Protein AF-A0A1V5IMR5-F1 (afdb_monomer_lite)

Secondary structure (DSSP, 8-state):
--TTSEEE-GGG-SSHHHHHTT-SS-EEEEETT------SSSSEEEGGG-SEEEEESS-----PPPPPPPHHHHHHHTT-

Sequence (80 aa):
MDKHGYFNFGPLSNFKKAVFDKAKIIVVEVVEDMPWCYGGFDECIHISDVNYIIENKTDKLITIPSPIATDTEKTIAGYI

pLDDT: mean 94.63, std 3.54, range [84.31, 98.62]

Structure (mmCIF, N/CA/C/O backbone):
data_AF-A0A1V5IMR5-F1
#
_entry.id   AF-A0A1V5IMR5-F1
#
loop_
_atom_site.group_PDB
_atom_site.id
_atom_site.type_symbol
_atom_site.label_atom_id
_atom_site.label_alt_id
_atom_site.label_comp_id
_atom_site.label_asym_id
_atom_site.label_entity_id
_atom_site.label_seq_id
_atom_site.pdbx_PDB_ins_code
_atom_site.Cartn_x
_atom_site.Cartn_y
_atom_site.Cartn_z
_atom_site.occupancy
_atom_site.B_iso_or_equiv
_atom_site.auth_seq_id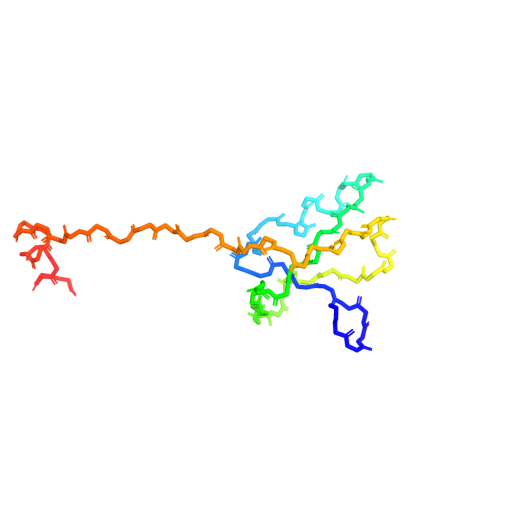
_atom_site.auth_comp_id
_atom_site.auth_asym_id
_atom_site.auth_atom_id
_atom_site.pdbx_PDB_model_num
ATOM 1 N N . MET A 1 1 ? 9.609 -4.173 -2.674 1.00 94.62 1 MET A N 1
ATOM 2 C CA . MET A 1 1 ? 9.341 -4.897 -3.934 1.00 94.62 1 MET A CA 1
ATOM 3 C C . MET A 1 1 ? 9.507 -6.377 -3.663 1.00 94.62 1 MET A C 1
ATOM 5 O O . MET A 1 1 ? 10.412 -6.725 -2.911 1.00 94.62 1 MET A O 1
ATOM 9 N N . ASP A 1 2 ? 8.651 -7.227 -4.214 1.00 94.69 2 ASP A N 1
ATOM 10 C CA . ASP A 1 2 ? 8.828 -8.673 -4.098 1.00 94.69 2 ASP A CA 1
ATOM 11 C C . ASP A 1 2 ? 9.878 -9.207 -5.093 1.00 94.69 2 ASP A C 1
ATOM 13 O O . ASP A 1 2 ? 10.454 -8.472 -5.900 1.00 94.69 2 ASP A O 1
ATOM 17 N N . LYS A 1 3 ? 10.123 -10.520 -5.052 1.00 97.38 3 LYS A N 1
ATOM 18 C CA . LYS A 1 3 ? 11.067 -11.197 -5.957 1.00 97.38 3 LYS A CA 1
ATOM 19 C C . LYS A 1 3 ? 10.633 -11.201 -7.433 1.00 97.38 3 LYS A C 1
ATOM 21 O O . LYS A 1 3 ? 11.423 -11.604 -8.281 1.00 97.38 3 LYS A O 1
ATOM 26 N N . HIS A 1 4 ? 9.391 -10.821 -7.728 1.00 96.94 4 HIS A N 1
ATOM 27 C CA . HIS A 1 4 ? 8.806 -10.803 -9.066 1.00 96.94 4 HIS A CA 1
ATOM 28 C C . HIS A 1 4 ? 8.737 -9.391 -9.660 1.00 96.94 4 HIS A C 1
ATOM 30 O O . HIS A 1 4 ? 8.248 -9.237 -10.773 1.00 96.94 4 HIS A O 1
ATOM 36 N N . GLY A 1 5 ? 9.243 -8.376 -8.953 1.00 97.19 5 GLY A N 1
ATOM 37 C CA . GLY A 1 5 ? 9.275 -7.001 -9.445 1.00 97.19 5 GLY A CA 1
ATOM 38 C C . GLY A 1 5 ? 8.034 -6.179 -9.094 1.00 97.19 5 GLY A C 1
ATOM 39 O O . GLY A 1 5 ? 7.850 -5.107 -9.666 1.00 97.19 5 GLY A O 1
ATOM 40 N N . TYR A 1 6 ? 7.180 -6.645 -8.178 1.00 96.81 6 TYR A N 1
ATOM 41 C CA . TYR A 1 6 ? 5.956 -5.941 -7.799 1.00 96.81 6 TYR A CA 1
ATOM 42 C C . TYR A 1 6 ? 6.119 -5.112 -6.524 1.00 96.81 6 TYR A C 1
ATOM 44 O O . TYR A 1 6 ? 6.694 -5.545 -5.518 1.00 96.81 6 TYR A O 1
ATOM 52 N N . PHE A 1 7 ? 5.556 -3.908 -6.556 1.00 96.81 7 PHE A N 1
ATOM 53 C CA . PHE A 1 7 ? 5.250 -3.098 -5.382 1.00 96.81 7 PHE A CA 1
ATOM 54 C C . PHE A 1 7 ? 3.773 -3.273 -5.032 1.00 96.81 7 PHE A C 1
ATOM 56 O O . PHE A 1 7 ? 2.942 -3.366 -5.930 1.00 96.81 7 PHE A O 1
ATOM 63 N N . ASN A 1 8 ? 3.446 -3.282 -3.741 1.00 96.12 8 ASN A N 1
ATOM 64 C CA . ASN A 1 8 ? 2.074 -3.366 -3.249 1.00 96.12 8 ASN A CA 1
ATOM 65 C C . ASN A 1 8 ? 1.602 -1.991 -2.770 1.00 96.12 8 ASN A C 1
ATOM 67 O O . ASN A 1 8 ? 2.369 -1.210 -2.205 1.00 96.12 8 ASN A O 1
ATOM 71 N N . PHE A 1 9 ? 0.328 -1.690 -2.994 1.00 95.62 9 PHE A N 1
ATOM 72 C CA . PHE A 1 9 ? -0.271 -0.414 -2.621 1.00 95.62 9 PHE A CA 1
ATOM 73 C C . PHE A 1 9 ? -0.594 -0.271 -1.130 1.00 95.62 9 PHE A C 1
ATOM 75 O O . PHE A 1 9 ? -1.010 0.822 -0.715 1.00 95.62 9 PHE A O 1
ATOM 82 N N . GLY A 1 10 ? -0.408 -1.337 -0.351 1.00 94.31 10 GLY A N 1
ATOM 83 C CA . GLY A 1 10 ? -0.759 -1.427 1.056 1.00 94.31 10 GLY A CA 1
ATOM 84 C C . GLY A 1 10 ? -2.264 -1.248 1.276 1.00 94.31 10 GLY A C 1
ATOM 85 O O . GLY A 1 10 ? -3.066 -1.612 0.411 1.00 94.31 10 GLY A O 1
ATOM 86 N N . PRO A 1 11 ? -2.689 -0.621 2.386 1.00 92.00 11 PRO A N 1
ATOM 87 C CA . PRO A 1 11 ? -4.107 -0.441 2.710 1.00 92.00 11 PRO A CA 1
ATOM 88 C C . PRO A 1 11 ? -4.802 0.596 1.812 1.00 92.00 11 PRO A C 1
ATOM 90 O O . PRO A 1 11 ? -5.969 0.922 1.999 1.00 92.00 11 PRO A O 1
ATOM 93 N N . LEU A 1 12 ? -4.085 1.141 0.831 1.00 89.50 12 LEU A N 1
ATOM 94 C CA . LEU A 1 12 ? -4.511 2.255 -0.002 1.00 89.50 12 LEU A CA 1
ATOM 95 C C . LEU A 1 12 ? -4.866 1.791 -1.429 1.00 89.50 12 LEU A C 1
ATOM 97 O O . LEU A 1 12 ? -4.699 2.550 -2.378 1.00 89.50 12 LEU A O 1
ATOM 101 N N . SER A 1 13 ? -5.325 0.548 -1.603 1.00 85.75 13 SER A N 1
ATOM 102 C CA . SER A 1 13 ? -5.621 -0.073 -2.910 1.00 85.75 13 SER A CA 1
ATOM 103 C C . SER A 1 13 ? -6.954 0.364 -3.553 1.00 85.75 13 SER A C 1
ATOM 105 O O . SER A 1 13 ? -7.434 -0.269 -4.485 1.00 85.75 13 SER A O 1
ATOM 107 N N . ASN A 1 14 ? -7.582 1.434 -3.070 1.00 84.31 14 ASN A N 1
ATOM 108 C CA . ASN A 1 14 ? -8.936 1.837 -3.466 1.00 84.31 14 ASN A CA 1
ATOM 109 C C . ASN A 1 14 ? -9.092 2.162 -4.968 1.00 84.31 14 ASN A C 1
ATOM 111 O O . ASN A 1 14 ? -9.874 1.525 -5.662 1.00 84.31 14 ASN A O 1
ATOM 115 N N . PHE A 1 15 ? -8.367 3.159 -5.473 1.00 90.50 15 PHE A N 1
ATOM 116 C CA . PHE A 1 15 ? -8.424 3.631 -6.863 1.00 90.50 15 PHE A CA 1
ATOM 117 C C . PHE A 1 15 ? -7.029 3.791 -7.480 1.00 90.50 15 PHE A C 1
ATOM 119 O O . PHE A 1 15 ? -6.890 4.312 -8.589 1.00 90.50 15 PHE A O 1
ATOM 126 N N . LYS A 1 16 ? -5.979 3.366 -6.762 1.00 92.88 16 LYS A N 1
ATOM 127 C CA . LYS A 1 16 ? -4.585 3.587 -7.160 1.00 92.88 16 LYS A CA 1
ATOM 128 C C . LYS A 1 16 ? -4.276 3.031 -8.539 1.00 92.88 16 LYS A C 1
ATOM 130 O O . LYS A 1 16 ? -3.728 3.770 -9.344 1.00 92.88 16 LYS A O 1
ATOM 135 N N . LYS A 1 17 ? -4.680 1.800 -8.857 1.00 93.06 17 LYS A N 1
ATOM 136 C CA . LYS A 1 17 ? -4.426 1.244 -10.192 1.00 93.06 17 LYS A CA 1
ATOM 137 C C . LYS A 1 17 ? -4.997 2.116 -11.305 1.00 93.06 17 LYS A C 1
ATOM 139 O O . LYS A 1 17 ? -4.268 2.474 -12.220 1.00 93.06 17 LYS A O 1
ATOM 144 N N . ALA A 1 18 ? -6.257 2.535 -11.188 1.00 94.75 18 ALA A N 1
ATOM 145 C CA . ALA A 1 18 ? -6.889 3.397 -12.184 1.00 94.75 18 ALA A CA 1
ATOM 146 C C . ALA A 1 18 ? -6.154 4.740 -12.351 1.00 94.75 18 ALA A C 1
ATOM 148 O O . ALA A 1 18 ? -6.036 5.245 -13.467 1.00 94.75 18 ALA A O 1
ATOM 149 N N . VAL A 1 19 ? -5.640 5.311 -11.255 1.00 95.69 19 VAL A N 1
ATOM 150 C CA . VAL A 1 19 ? -4.812 6.527 -11.301 1.00 95.69 19 VAL A CA 1
ATOM 151 C C . VAL A 1 19 ? -3.486 6.263 -12.006 1.00 95.69 19 VAL A C 1
ATOM 153 O O . VAL A 1 19 ? -3.110 7.028 -12.892 1.00 95.69 19 VAL A O 1
ATOM 156 N N . PHE A 1 20 ? -2.793 5.184 -11.645 1.00 95.56 20 PHE A N 1
ATOM 157 C CA . PHE A 1 20 ? -1.491 4.844 -12.211 1.00 95.56 20 PHE A CA 1
ATOM 158 C C . PHE A 1 20 ? -1.610 4.510 -13.706 1.00 95.56 20 PHE A C 1
ATOM 160 O O . PHE A 1 20 ? -0.833 5.026 -14.496 1.00 95.56 20 PHE A O 1
ATOM 167 N N . ASP A 1 21 ? -2.667 3.820 -14.139 1.00 94.75 21 ASP A N 1
ATOM 168 C CA . ASP A 1 21 ? -2.921 3.504 -15.556 1.00 94.75 21 ASP A CA 1
ATOM 169 C C . ASP A 1 21 ? -3.130 4.733 -16.451 1.00 94.75 21 ASP A C 1
ATOM 171 O O . ASP A 1 21 ? -3.027 4.650 -17.678 1.00 94.75 21 ASP A O 1
ATOM 175 N N . LYS A 1 22 ? -3.473 5.881 -15.860 1.00 97.25 22 LYS A N 1
ATOM 176 C CA . LYS A 1 22 ? -3.631 7.157 -16.573 1.00 97.25 22 LYS A CA 1
ATOM 177 C C . LYS A 1 22 ? -2.475 8.120 -16.337 1.00 97.25 22 LYS A C 1
ATOM 179 O O . LYS A 1 22 ? -2.392 9.141 -17.026 1.00 97.25 22 LYS A O 1
ATOM 184 N N . ALA A 1 23 ? -1.604 7.834 -15.376 1.00 98.00 23 ALA A N 1
ATOM 185 C CA . ALA A 1 23 ? -0.489 8.696 -15.042 1.00 98.00 23 ALA A CA 1
ATOM 186 C C . ALA A 1 23 ? 0.542 8.695 -16.178 1.00 98.00 23 ALA A C 1
ATOM 188 O O . ALA A 1 23 ? 0.900 7.661 -16.730 1.00 98.00 23 ALA A O 1
ATOM 189 N N . LYS A 1 24 ? 1.043 9.884 -16.530 1.00 98.31 24 LYS A N 1
ATOM 190 C CA . LYS A 1 24 ? 2.148 10.026 -17.496 1.00 98.31 24 LYS A CA 1
ATOM 191 C C . LYS A 1 24 ? 3.503 9.702 -16.872 1.00 98.31 24 LYS A C 1
ATOM 193 O O . LYS A 1 24 ? 4.434 9.348 -17.584 1.00 98.31 24 LYS A O 1
ATOM 198 N N . ILE A 1 25 ? 3.611 9.926 -15.564 1.00 98.25 25 ILE A N 1
ATOM 199 C CA . ILE A 1 25 ? 4.805 9.692 -14.762 1.00 98.25 25 ILE A CA 1
ATOM 200 C C . ILE A 1 25 ? 4.350 9.032 -13.466 1.00 98.25 25 ILE A C 1
ATOM 202 O O . ILE A 1 25 ? 3.494 9.571 -12.763 1.00 98.25 25 ILE A O 1
ATOM 206 N N . ILE A 1 26 ? 4.936 7.884 -13.163 1.00 98.25 26 ILE A N 1
ATOM 207 C CA . ILE A 1 26 ? 4.669 7.070 -11.988 1.00 98.25 26 ILE A CA 1
ATOM 208 C C . ILE A 1 26 ? 5.908 7.090 -11.099 1.00 98.25 26 ILE A C 1
ATOM 210 O O . ILE A 1 26 ? 6.989 6.648 -11.492 1.00 98.25 26 ILE A O 1
ATOM 214 N N . VAL A 1 27 ? 5.735 7.601 -9.885 1.00 98.00 27 VAL A N 1
ATOM 215 C CA . VAL A 1 27 ? 6.750 7.584 -8.832 1.00 98.00 27 VAL A CA 1
ATOM 216 C C . VAL A 1 27 ? 6.211 6.745 -7.686 1.00 98.00 27 VAL A C 1
ATOM 218 O O . VAL A 1 27 ? 5.075 6.956 -7.258 1.00 98.00 27 VAL A O 1
ATOM 221 N N . VAL A 1 28 ? 7.013 5.808 -7.190 1.00 97.00 28 VAL A N 1
ATOM 222 C CA . VAL A 1 28 ? 6.682 5.039 -5.985 1.00 97.00 28 VAL A CA 1
ATOM 223 C C . VAL A 1 28 ? 7.659 5.379 -4.870 1.00 97.00 28 VAL A C 1
ATOM 225 O O . VAL A 1 28 ? 8.864 5.482 -5.093 1.00 97.00 28 VAL A O 1
ATOM 228 N N . GLU A 1 29 ? 7.131 5.534 -3.664 1.00 96.25 29 GLU A N 1
ATOM 229 C CA . GLU A 1 29 ? 7.917 5.632 -2.443 1.00 96.25 29 GLU A CA 1
ATOM 230 C C . GLU A 1 29 ? 7.837 4.295 -1.710 1.00 96.25 29 GLU A C 1
ATOM 232 O O . GLU A 1 29 ? 6.752 3.809 -1.382 1.00 96.25 29 GLU A O 1
ATOM 237 N N . VAL A 1 30 ? 8.991 3.668 -1.514 1.00 95.88 30 VAL A N 1
ATOM 238 C CA . VAL A 1 30 ? 9.126 2.402 -0.805 1.00 95.88 30 VAL A CA 1
ATOM 239 C C . VAL A 1 30 ? 9.387 2.721 0.653 1.00 95.88 30 VAL A C 1
ATOM 241 O O . VAL A 1 30 ? 10.434 3.274 0.980 1.00 95.88 30 VAL A O 1
ATOM 244 N N . VAL A 1 31 ? 8.440 2.338 1.504 1.00 94.19 31 VAL A N 1
ATOM 245 C CA . VAL A 1 31 ? 8.531 2.466 2.959 1.00 94.19 31 VAL A CA 1
ATOM 246 C C . VAL A 1 31 ? 8.515 1.061 3.557 1.00 94.19 31 VAL A C 1
ATOM 248 O O . VAL A 1 31 ? 7.651 0.257 3.205 1.00 94.19 31 VAL A O 1
ATOM 251 N N . GLU A 1 32 ? 9.488 0.740 4.413 1.00 88.62 32 GLU A N 1
ATOM 252 C CA . GLU A 1 32 ? 9.684 -0.622 4.942 1.00 88.62 32 GLU A CA 1
ATOM 253 C C . GLU A 1 32 ? 8.517 -1.103 5.817 1.00 88.62 32 GLU A C 1
ATOM 255 O O . GLU A 1 32 ? 8.197 -2.290 5.823 1.00 88.62 32 GLU A O 1
ATOM 260 N N . ASP A 1 33 ? 7.846 -0.190 6.520 1.00 90.62 33 ASP A N 1
ATOM 261 C CA . ASP A 1 33 ? 6.713 -0.505 7.390 1.00 90.62 33 ASP A CA 1
ATOM 262 C C . ASP A 1 33 ? 5.355 -0.512 6.665 1.00 90.62 33 ASP A C 1
ATOM 264 O O . ASP A 1 33 ? 4.336 -0.826 7.285 1.00 90.62 33 ASP A O 1
ATOM 268 N N . MET A 1 34 ? 5.324 -0.221 5.356 1.00 93.50 34 MET A N 1
ATOM 269 C CA . MET A 1 34 ? 4.117 -0.366 4.546 1.00 93.50 34 MET A CA 1
ATOM 270 C C . MET A 1 34 ? 3.720 -1.847 4.490 1.00 93.50 34 MET A C 1
ATOM 272 O O . MET A 1 34 ? 4.465 -2.659 3.931 1.00 93.50 34 MET A O 1
ATOM 276 N N . PRO A 1 35 ? 2.550 -2.238 5.030 1.00 93.75 35 PRO A N 1
ATOM 277 C CA . PRO A 1 35 ? 2.162 -3.635 5.038 1.00 93.75 35 PRO A CA 1
ATOM 278 C C . PRO A 1 35 ? 1.845 -4.103 3.620 1.00 93.75 35 PRO A C 1
ATOM 280 O O . PRO A 1 35 ? 1.267 -3.372 2.814 1.00 93.75 35 PRO A O 1
ATOM 283 N N . TRP A 1 36 ? 2.165 -5.363 3.341 1.00 94.62 36 TRP A N 1
ATOM 284 C CA . TRP A 1 36 ? 1.704 -6.021 2.129 1.00 94.62 36 TRP A CA 1
ATOM 285 C C . TRP A 1 36 ? 0.243 -6.440 2.307 1.00 94.62 36 TRP A C 1
ATOM 287 O O . TRP A 1 36 ? -0.056 -7.403 3.016 1.00 94.62 36 TRP A O 1
ATOM 297 N N . CYS A 1 37 ? -0.678 -5.714 1.678 1.00 94.50 37 CYS A N 1
ATOM 298 C CA . CYS A 1 37 ? -2.094 -6.056 1.704 1.00 94.50 37 CYS A CA 1
ATOM 299 C C . CYS A 1 37 ? -2.402 -7.013 0.555 1.00 94.50 37 CYS A C 1
ATOM 301 O O . CYS A 1 37 ? -2.324 -6.637 -0.616 1.00 94.50 37 CYS A O 1
ATOM 303 N N . TYR A 1 38 ? -2.739 -8.258 0.897 1.00 92.81 38 TYR A N 1
ATOM 304 C CA . TYR A 1 38 ? -3.158 -9.245 -0.090 1.00 92.81 38 TYR A CA 1
ATOM 305 C C . TYR A 1 38 ? -4.469 -8.826 -0.751 1.00 92.81 38 TYR A C 1
ATOM 307 O O . TYR A 1 38 ? -5.412 -8.393 -0.088 1.00 92.81 38 TYR A O 1
ATOM 315 N N . GLY A 1 39 ? -4.512 -9.0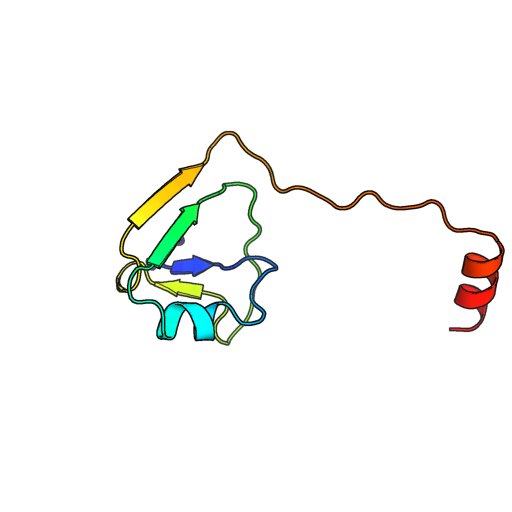14 -2.060 1.00 86.69 39 GLY A N 1
ATOM 316 C CA . GLY A 1 39 ? -5.695 -8.874 -2.885 1.00 86.69 39 GLY A CA 1
ATOM 317 C C . GLY A 1 39 ? -5.692 -9.965 -3.948 1.00 86.69 39 GLY A C 1
ATOM 318 O O . GLY A 1 39 ? -5.101 -11.032 -3.771 1.00 86.69 39 GLY A O 1
ATOM 319 N N . GLY A 1 40 ? -6.373 -9.692 -5.048 1.00 84.56 40 GLY A N 1
ATOM 320 C CA . GLY A 1 40 ? -6.284 -10.498 -6.265 1.00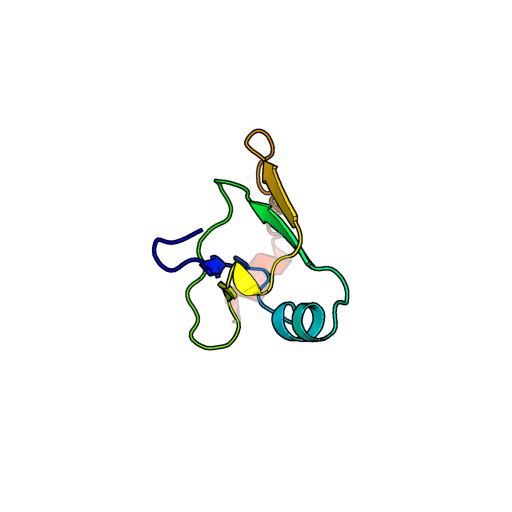 84.56 40 GLY A CA 1
ATOM 321 C C . GLY A 1 40 ? -6.648 -9.704 -7.514 1.00 84.56 40 GLY A C 1
ATOM 322 O O . GLY A 1 40 ? -6.876 -10.288 -8.571 1.00 84.56 40 GLY A O 1
ATOM 323 N N . PHE A 1 41 ? -6.767 -8.385 -7.375 1.00 86.75 41 PHE A N 1
ATOM 324 C CA . PHE A 1 41 ? -7.158 -7.481 -8.435 1.00 86.75 41 PHE A CA 1
ATOM 325 C C . PHE A 1 41 ? -6.619 -6.092 -8.095 1.00 86.75 41 PHE A C 1
ATOM 327 O O . PHE A 1 41 ? -7.142 -5.415 -7.210 1.00 86.75 41 PHE A O 1
ATOM 334 N N . ASP A 1 42 ? -5.589 -5.676 -8.833 1.00 93.12 42 ASP A N 1
ATOM 335 C CA . ASP A 1 42 ? -5.099 -4.299 -8.871 1.00 93.12 42 ASP A CA 1
ATOM 336 C C . ASP A 1 42 ? -4.448 -3.750 -7.581 1.00 93.12 42 ASP A C 1
ATOM 338 O O . ASP A 1 42 ? -4.243 -2.541 -7.454 1.00 93.12 42 ASP A O 1
ATOM 342 N N . GLU A 1 43 ? -4.034 -4.618 -6.652 1.00 94.88 43 GLU A N 1
ATOM 343 C CA . GLU A 1 43 ? -3.332 -4.223 -5.419 1.00 94.88 43 GLU A CA 1
ATOM 344 C C . GLU A 1 43 ? -1.821 -3.988 -5.579 1.00 94.88 43 GLU A C 1
ATOM 346 O O . GLU A 1 43 ? -1.152 -3.535 -4.644 1.00 94.88 43 GLU A O 1
ATOM 351 N N . CYS A 1 44 ? -1.280 -4.283 -6.761 1.00 95.94 44 CYS A N 1
ATOM 352 C CA . CYS A 1 44 ? 0.145 -4.211 -7.056 1.00 95.94 44 CYS A CA 1
ATOM 353 C C . CYS A 1 44 ? 0.438 -3.470 -8.367 1.00 95.94 44 CYS A C 1
ATOM 355 O O . CYS A 1 44 ? -0.387 -3.413 -9.279 1.00 95.94 44 CYS A O 1
ATOM 357 N N . ILE A 1 45 ? 1.667 -2.967 -8.480 1.00 96.38 45 ILE A N 1
ATOM 358 C CA . ILE A 1 45 ? 2.241 -2.416 -9.710 1.00 96.38 45 ILE A CA 1
ATOM 359 C C . ILE A 1 45 ? 3.611 -3.036 -9.974 1.00 96.38 45 ILE A C 1
ATOM 361 O O . ILE A 1 45 ? 4.427 -3.168 -9.060 1.00 96.38 45 ILE A O 1
ATOM 365 N N . HIS A 1 46 ? 3.861 -3.431 -11.221 1.00 97.31 46 HIS A N 1
ATOM 366 C CA . HIS A 1 46 ? 5.150 -3.976 -11.627 1.00 97.31 46 HIS A CA 1
ATOM 367 C C . HIS A 1 46 ? 6.156 -2.847 -11.887 1.00 97.31 46 HIS A C 1
ATOM 369 O O . HIS A 1 46 ? 5.799 -1.785 -12.392 1.00 97.31 46 HIS A O 1
ATOM 375 N N . ILE A 1 47 ? 7.435 -3.080 -11.592 1.00 97.94 47 ILE A N 1
ATOM 376 C CA . ILE A 1 47 ? 8.514 -2.100 -11.779 1.00 97.94 47 ILE A CA 1
ATOM 377 C C . ILE A 1 47 ? 8.645 -1.596 -13.225 1.00 97.94 47 ILE A C 1
ATOM 379 O O . ILE A 1 47 ? 9.094 -0.473 -13.428 1.00 97.94 47 ILE A O 1
ATOM 383 N N . SER A 1 48 ? 8.213 -2.373 -14.226 1.00 98.06 48 SER A N 1
ATOM 384 C CA . SER A 1 48 ? 8.192 -1.925 -15.632 1.00 98.06 48 SER A CA 1
ATOM 385 C C . SER A 1 48 ? 7.312 -0.702 -15.869 1.00 98.06 48 SER A C 1
ATOM 387 O O . SER A 1 48 ? 7.553 0.037 -16.819 1.00 98.06 48 SER A O 1
ATOM 389 N N . ASP A 1 49 ? 6.305 -0.504 -15.020 1.00 97.62 49 ASP A N 1
ATOM 390 C CA . ASP A 1 49 ? 5.328 0.572 -15.148 1.00 97.62 49 ASP A CA 1
ATOM 391 C C . ASP A 1 49 ? 5.716 1.778 -14.274 1.00 97.62 49 ASP A C 1
ATOM 393 O O . ASP A 1 49 ? 5.003 2.773 -14.225 1.00 97.62 49 ASP A O 1
ATOM 397 N N . VAL A 1 50 ? 6.852 1.714 -13.569 1.00 98.12 50 VAL A N 1
ATOM 398 C CA . VAL A 1 50 ? 7.322 2.754 -12.648 1.00 98.12 50 VAL A CA 1
ATOM 399 C C . VAL A 1 50 ? 8.443 3.565 -13.296 1.00 98.12 50 VAL A C 1
ATOM 401 O O . VAL A 1 50 ? 9.432 3.012 -13.769 1.00 98.12 50 VAL A O 1
ATOM 404 N N . ASN A 1 51 ? 8.331 4.896 -13.282 1.00 98.62 51 ASN A N 1
ATOM 405 C CA . ASN A 1 51 ? 9.368 5.780 -13.824 1.00 98.62 51 ASN A CA 1
ATOM 406 C C . ASN A 1 51 ? 10.470 6.091 -12.808 1.00 98.62 51 ASN A C 1
ATOM 408 O O . ASN A 1 51 ? 11.635 6.187 -13.188 1.00 98.62 51 ASN A O 1
ATOM 412 N N . TYR A 1 52 ? 10.112 6.266 -11.533 1.00 98.50 52 TYR A N 1
ATOM 413 C CA . TYR A 1 52 ? 11.059 6.615 -10.473 1.00 98.50 52 TYR A CA 1
ATOM 414 C C . TYR A 1 52 ? 10.712 5.918 -9.156 1.00 98.50 52 TYR A C 1
ATOM 416 O O . TYR A 1 52 ? 9.541 5.702 -8.841 1.00 98.50 52 TYR A O 1
ATOM 424 N N . ILE A 1 53 ? 11.743 5.604 -8.371 1.00 98.00 53 ILE A N 1
ATOM 425 C CA . ILE A 1 53 ? 11.623 4.955 -7.063 1.00 98.00 53 ILE A CA 1
ATOM 426 C C . ILE A 1 53 ? 12.335 5.823 -6.026 1.00 98.00 53 ILE A C 1
ATOM 428 O O . ILE A 1 53 ? 13.484 6.216 -6.230 1.00 98.00 53 ILE A O 1
ATOM 432 N N . ILE A 1 54 ? 11.657 6.091 -4.914 1.00 97.31 54 ILE A N 1
ATOM 433 C CA . ILE A 1 54 ? 12.220 6.729 -3.721 1.00 97.31 54 ILE A CA 1
ATOM 434 C C . ILE A 1 54 ? 12.289 5.665 -2.624 1.00 97.31 54 ILE A C 1
ATOM 436 O O . ILE A 1 54 ? 11.280 5.033 -2.326 1.00 97.31 54 ILE A O 1
ATOM 440 N N . GLU A 1 55 ? 13.459 5.449 -2.022 1.00 95.69 55 GLU A N 1
ATOM 441 C CA . GLU A 1 55 ? 13.596 4.583 -0.843 1.00 95.69 55 GLU A CA 1
ATOM 442 C C . GLU A 1 55 ? 13.543 5.426 0.433 1.00 95.69 55 GLU A C 1
ATOM 444 O O . GLU A 1 55 ? 14.507 6.125 0.754 1.00 95.69 55 GLU A O 1
ATOM 449 N N . ASN A 1 56 ? 12.440 5.340 1.177 1.00 94.56 56 ASN A N 1
ATOM 450 C CA . ASN A 1 56 ? 12.305 5.971 2.483 1.00 94.56 56 ASN A CA 1
ATOM 451 C C . ASN A 1 56 ? 12.589 4.948 3.588 1.00 94.56 56 ASN A C 1
ATOM 453 O O . ASN A 1 56 ? 11.884 3.953 3.743 1.00 94.56 56 ASN A O 1
ATOM 457 N N . LYS A 1 57 ? 13.659 5.197 4.347 1.00 92.00 57 LYS A N 1
ATOM 458 C CA . LYS A 1 57 ? 14.129 4.328 5.440 1.00 92.00 57 LYS A CA 1
ATOM 459 C C . LYS A 1 57 ? 13.943 4.963 6.817 1.00 92.00 57 LYS A C 1
ATOM 461 O O . LYS A 1 57 ? 14.353 4.377 7.815 1.00 92.00 57 LYS A O 1
ATOM 466 N N . THR A 1 58 ? 13.410 6.182 6.874 1.00 91.81 58 THR A N 1
ATOM 467 C CA . THR A 1 58 ? 13.331 6.971 8.108 1.00 91.81 58 THR A CA 1
ATOM 468 C C . THR A 1 58 ? 11.907 7.155 8.582 1.00 91.81 58 THR A C 1
ATOM 470 O O . THR A 1 58 ? 11.653 7.054 9.785 1.00 91.81 58 THR A O 1
ATOM 473 N N . ASP A 1 59 ? 10.989 7.426 7.661 1.00 90.75 59 ASP A N 1
ATOM 474 C CA . ASP A 1 59 ? 9.630 7.774 8.035 1.00 90.75 59 ASP A CA 1
ATOM 475 C C . ASP A 1 59 ? 8.814 6.513 8.299 1.00 90.75 59 ASP A C 1
ATOM 477 O O . ASP A 1 59 ? 9.061 5.447 7.736 1.00 90.75 59 ASP A O 1
ATOM 481 N N . LYS A 1 60 ? 7.839 6.653 9.195 1.00 89.06 60 LYS A N 1
ATOM 482 C CA . LYS A 1 60 ? 6.890 5.597 9.534 1.00 89.06 60 LYS A CA 1
ATOM 483 C C . LYS A 1 60 ? 5.500 5.968 9.060 1.00 89.06 60 LYS A C 1
ATOM 485 O O . LYS A 1 60 ? 5.151 7.151 8.998 1.00 89.06 60 LYS A O 1
ATOM 490 N N . LEU A 1 61 ? 4.676 4.956 8.827 1.00 89.81 61 LEU A N 1
ATOM 491 C CA . LEU A 1 61 ? 3.255 5.131 8.604 1.00 89.81 61 LEU A CA 1
ATOM 492 C C . LEU A 1 61 ? 2.607 5.862 9.777 1.00 89.81 61 LEU A C 1
ATOM 494 O O . LEU A 1 61 ? 2.696 5.473 10.945 1.00 89.81 61 LEU A O 1
ATOM 498 N N . ILE A 1 62 ? 1.902 6.933 9.432 1.00 90.25 62 ILE A N 1
ATOM 499 C CA . ILE A 1 62 ? 1.107 7.703 10.377 1.00 90.25 62 ILE A CA 1
ATOM 500 C C . ILE A 1 62 ? -0.151 6.897 10.705 1.00 90.25 62 ILE A C 1
ATOM 502 O O . ILE A 1 62 ? -0.806 6.348 9.820 1.00 90.25 62 ILE A O 1
ATOM 506 N N . THR A 1 63 ? -0.506 6.852 11.986 1.00 90.44 63 THR A N 1
ATOM 507 C CA . THR A 1 63 ? -1.732 6.206 12.463 1.00 90.44 63 THR A CA 1
ATOM 508 C C . THR A 1 63 ? -2.715 7.245 12.983 1.00 90.44 63 THR A C 1
ATOM 510 O O . THR A 1 63 ? -2.329 8.315 13.457 1.00 90.44 63 THR A O 1
ATOM 513 N N . ILE A 1 64 ? -4.007 6.932 12.878 1.00 92.94 64 ILE A N 1
ATOM 514 C CA . ILE A 1 64 ? -5.064 7.759 13.459 1.00 92.94 64 ILE A CA 1
ATOM 515 C C . ILE A 1 64 ? -5.173 7.392 14.947 1.00 92.94 64 ILE A C 1
ATOM 517 O O . ILE A 1 64 ? -5.303 6.205 15.261 1.00 92.94 64 ILE A O 1
ATOM 521 N N . PRO A 1 65 ? -5.126 8.367 15.874 1.00 93.31 65 PRO A N 1
ATOM 522 C CA . PRO A 1 65 ? -5.294 8.083 17.293 1.00 93.31 65 PRO A CA 1
ATOM 523 C C . PRO A 1 65 ? -6.698 7.533 17.571 1.00 93.31 65 PRO A C 1
ATOM 525 O O . PRO A 1 65 ? -7.684 7.991 16.996 1.00 93.31 65 PRO A O 1
ATOM 528 N N . SER A 1 66 ? -6.797 6.564 18.479 1.00 94.50 66 SER A N 1
ATOM 529 C CA . SER A 1 66 ? -8.089 6.009 18.895 1.00 94.50 66 SER A CA 1
ATOM 530 C C . SER A 1 66 ? -8.743 6.900 19.961 1.00 94.50 66 SER A C 1
ATOM 532 O O . SER A 1 66 ? -8.124 7.121 21.006 1.00 94.50 66 SER A O 1
ATOM 534 N N . PRO A 1 67 ? -9.967 7.416 19.740 1.00 95.00 67 PRO A N 1
ATOM 535 C CA . PRO A 1 67 ? -10.693 8.164 20.761 1.00 95.00 67 PRO A CA 1
ATOM 536 C C . PRO A 1 67 ? -11.214 7.237 21.870 1.00 95.00 67 PRO A C 1
ATOM 538 O O . PRO A 1 67 ? -11.459 6.050 21.652 1.00 95.00 67 PRO A O 1
ATOM 541 N N . ILE A 1 68 ? -11.412 7.790 23.069 1.00 96.31 68 ILE A N 1
ATOM 542 C CA . ILE A 1 68 ? -12.081 7.077 24.164 1.00 96.31 68 ILE A CA 1
ATOM 543 C C . ILE A 1 68 ? -13.589 7.094 23.901 1.00 96.31 68 ILE A C 1
ATOM 545 O O . ILE A 1 68 ? -14.168 8.166 23.748 1.00 96.31 68 ILE A O 1
ATOM 549 N N . ALA A 1 69 ? -14.215 5.915 23.901 1.00 96.75 69 ALA A N 1
ATOM 550 C CA . ALA A 1 69 ? -15.657 5.786 23.727 1.00 96.75 69 ALA A CA 1
ATOM 551 C C . ALA A 1 69 ? -16.441 6.397 24.904 1.00 96.75 69 ALA A C 1
ATOM 553 O O . ALA A 1 69 ? -16.210 6.071 26.076 1.00 96.75 69 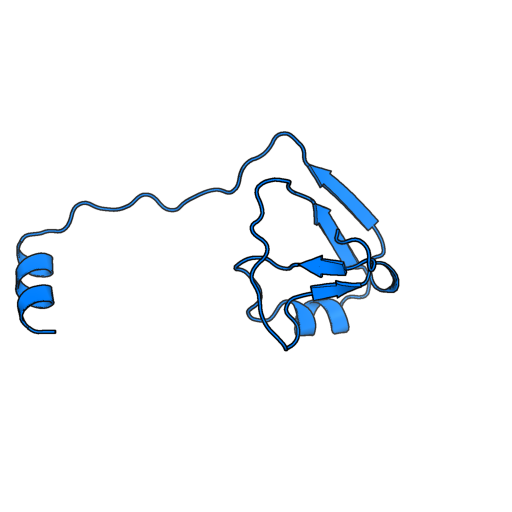ALA A O 1
ATOM 554 N N . THR A 1 70 ? -17.413 7.236 24.569 1.00 98.00 70 THR A N 1
ATOM 555 C CA . THR A 1 70 ? -18.432 7.798 25.458 1.00 98.00 70 THR A CA 1
ATOM 556 C C . THR A 1 70 ? -19.432 6.733 25.913 1.00 98.00 70 THR A C 1
ATOM 558 O O . THR A 1 70 ? -19.586 5.676 25.297 1.00 98.00 70 THR A O 1
ATOM 561 N N . ASP A 1 71 ? -20.165 7.013 26.989 1.00 98.12 71 ASP A N 1
ATOM 562 C CA . ASP A 1 71 ? -21.195 6.090 27.483 1.00 98.12 71 ASP A CA 1
ATOM 563 C C . ASP A 1 71 ? -22.374 5.948 26.504 1.00 98.12 71 ASP A C 1
ATOM 565 O O . ASP A 1 71 ? -22.959 4.867 26.391 1.00 98.12 71 ASP A O 1
ATOM 569 N N . THR A 1 72 ? -22.666 6.995 25.723 1.00 97.88 72 THR A N 1
ATOM 570 C CA . THR A 1 72 ? -23.627 6.940 24.612 1.00 97.88 72 THR A CA 1
ATOM 571 C C . THR A 1 72 ? -23.170 5.958 23.534 1.00 97.88 72 THR A C 1
ATOM 573 O O . THR A 1 72 ? -23.950 5.098 23.134 1.00 97.88 72 THR A O 1
ATOM 576 N N . GLU A 1 73 ? -21.909 6.026 23.092 1.00 98.00 73 GLU A N 1
ATOM 577 C CA . GLU A 1 73 ? -21.361 5.106 22.081 1.00 98.00 73 GLU A CA 1
ATOM 578 C C . GLU A 1 73 ? -21.364 3.653 22.570 1.00 98.00 73 GLU A C 1
ATOM 580 O O . GLU A 1 73 ? -21.754 2.761 21.819 1.00 98.00 73 GLU A O 1
ATOM 585 N N . LYS A 1 74 ? -21.021 3.408 23.844 1.00 98.00 74 LYS A N 1
ATOM 586 C CA . LYS A 1 74 ? -21.110 2.065 24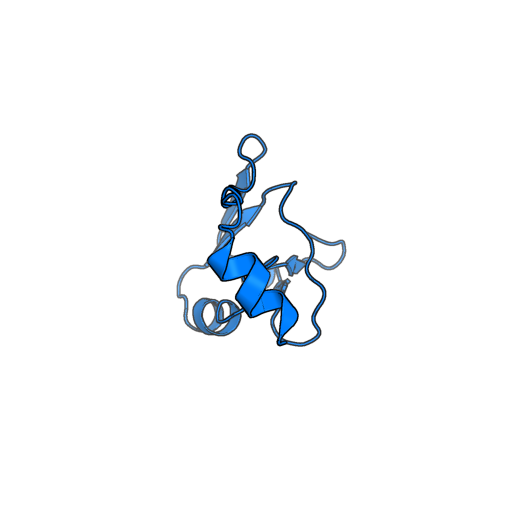.452 1.00 98.00 74 LYS A CA 1
ATOM 587 C C . LYS A 1 74 ? -22.547 1.546 24.493 1.00 98.00 74 LYS A C 1
ATOM 589 O O . LYS A 1 74 ? -22.777 0.370 24.235 1.00 98.00 74 LYS A O 1
ATOM 594 N N . THR A 1 75 ? -23.507 2.418 24.803 1.00 98.19 75 THR A N 1
ATOM 595 C CA . THR A 1 75 ? -24.933 2.065 24.813 1.00 98.19 75 THR A CA 1
ATOM 596 C C . THR A 1 75 ? -25.413 1.703 23.409 1.00 98.19 75 THR A C 1
ATOM 598 O O . THR A 1 75 ? -26.066 0.679 23.246 1.00 98.1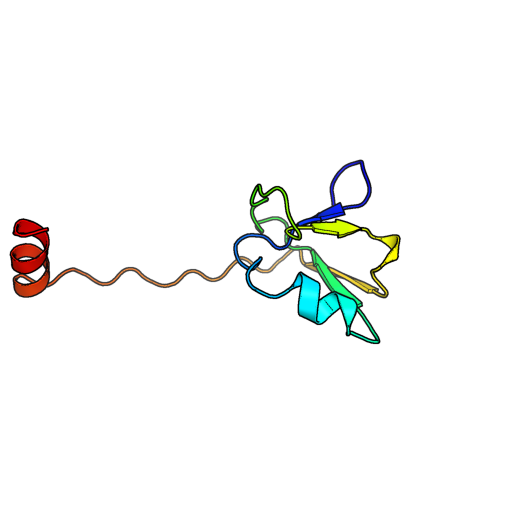9 75 THR A O 1
ATOM 601 N N . ILE A 1 76 ? -25.049 2.493 22.391 1.00 97.69 76 ILE A N 1
ATOM 602 C CA . ILE A 1 76 ? -25.374 2.216 20.980 1.00 97.69 76 ILE A CA 1
ATOM 603 C C . ILE A 1 76 ? -24.770 0.879 20.537 1.00 97.69 76 ILE A C 1
ATOM 605 O O . ILE A 1 76 ? -25.475 0.064 19.946 1.00 97.69 76 ILE A O 1
ATOM 609 N N . ALA A 1 77 ? -23.498 0.628 20.864 1.00 97.12 77 ALA A N 1
ATOM 610 C CA . ALA A 1 77 ? -22.817 -0.623 20.537 1.00 97.12 77 ALA A CA 1
ATOM 611 C C . ALA A 1 77 ? -23.464 -1.855 21.195 1.00 97.12 77 ALA A C 1
ATOM 613 O O . ALA A 1 77 ? -23.324 -2.953 20.681 1.00 97.12 77 ALA A O 1
ATOM 614 N N . GLY A 1 78 ? -24.198 -1.692 22.302 1.00 97.75 78 GLY A N 1
ATOM 615 C CA . GLY A 1 78 ? -24.962 -2.779 22.921 1.00 97.75 78 GLY A CA 1
ATOM 616 C C . GLY A 1 78 ? -26.208 -3.222 22.137 1.00 97.75 78 GLY A C 1
ATOM 617 O O . GLY A 1 78 ? -26.791 -4.247 22.483 1.00 97.75 78 GLY A O 1
ATOM 618 N N . TYR A 1 79 ? -26.628 -2.469 21.112 1.00 97.25 79 TYR A N 1
ATOM 619 C CA . TYR A 1 79 ? -27.809 -2.761 20.285 1.00 97.25 79 TYR A CA 1
ATOM 620 C C . TYR A 1 79 ? -27.484 -3.240 18.855 1.00 97.25 79 TYR A C 1
ATOM 622 O O . TYR A 1 79 ? -28.418 -3.464 18.082 1.00 97.25 79 TYR A O 1
ATOM 630 N N . ILE A 1 80 ? -26.204 -3.375 18.485 1.00 90.25 80 ILE A N 1
ATOM 631 C CA . ILE A 1 80 ? -25.719 -3.830 17.163 1.00 90.25 80 ILE A CA 1
ATOM 632 C C . ILE A 1 80 ? -24.821 -5.047 17.371 1.00 90.25 80 ILE A C 1
ATOM 634 O O . ILE A 1 80 ? -24.999 -6.036 16.628 1.00 90.25 80 ILE A O 1
#

Radius of gyration: 17.75 Å; chains: 1; bounding box: 42×21×45 Å

Foldseek 3Di:
DDPQQKDFPAPNQPCVQVVLVPDPAAEDEDEPQRDRDDDDPRRIDGNVSHDYYHYDDDDDDDDDDDDDDDPVNVVVVVVD